Protein AF-A0A2V7TTG4-F1 (afdb_monomer_lite)

Secondary structure (DSSP, 8-state):
-GGG-HHHHHHS-GGGS-------------SSS-HHHHHHHHHHHHHHHT---SS-HHHHHHHHHHHHHHHHHHHHTS---EETTTTEE-

Sequence (90 aa):
AYYEDPKVKAEERPDTWTPKVRKQTESYGEIGQDATFVHVARFFDSVRQHRPAVEDAVVGHHAAAAAHMVNVSLRQRRPLEWNFTTDTVS

Radius of gyration: 26.79 Å; chains: 1; bounding box: 48×64×53 Å

Structure (mmCIF, N/CA/C/O backbone):
data_AF-A0A2V7TTG4-F1
#
_entry.id   AF-A0A2V7TTG4-F1
#
loop_
_atom_site.group_PDB
_atom_site.id
_atom_site.type_symbol
_atom_site.label_atom_id
_atom_site.label_alt_id
_atom_site.label_comp_id
_atom_site.label_asym_id
_atom_site.label_entity_id
_atom_site.label_seq_id
_atom_site.pdbx_PDB_ins_code
_atom_site.Cartn_x
_atom_site.Cartn_y
_atom_site.Cartn_z
_atom_site.occupancy
_atom_site.B_iso_or_equiv
_atom_site.auth_seq_id
_atom_site.auth_comp_id
_atom_site.auth_asym_id
_atom_site.auth_atom_id
_atom_site.p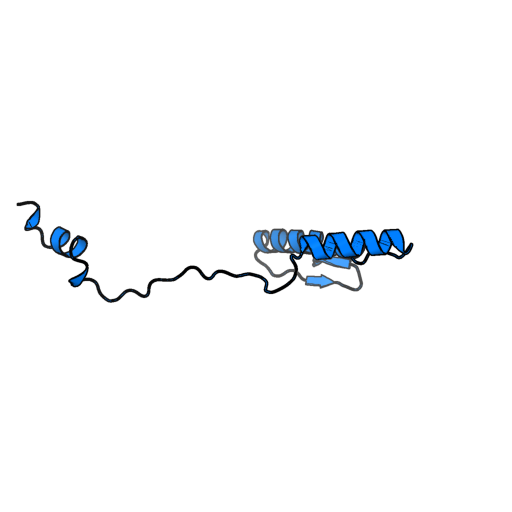dbx_PDB_model_num
ATOM 1 N N . ALA A 1 1 ? -35.213 44.128 29.582 1.00 56.66 1 ALA A N 1
ATOM 2 C CA . ALA A 1 1 ? -34.127 44.546 28.678 1.00 56.66 1 ALA A CA 1
ATOM 3 C C . ALA A 1 1 ? -33.320 43.309 28.297 1.00 56.66 1 ALA A C 1
ATOM 5 O O . ALA A 1 1 ? -32.774 42.669 29.182 1.00 56.66 1 ALA A O 1
ATOM 6 N N . TYR A 1 2 ? -33.304 42.930 27.016 1.00 53.97 2 TYR A N 1
ATOM 7 C CA . TYR A 1 2 ? -32.617 41.721 26.524 1.00 53.97 2 TYR A CA 1
ATOM 8 C C . TYR A 1 2 ? -31.114 41.709 26.881 1.00 53.97 2 TYR A C 1
ATOM 10 O O . TYR A 1 2 ? -30.569 40.683 27.262 1.00 53.97 2 TYR A O 1
ATOM 18 N N . TYR A 1 3 ? -30.486 42.889 26.902 1.00 54.03 3 TYR A N 1
ATOM 19 C CA . TYR A 1 3 ? -29.080 43.084 27.274 1.00 54.03 3 TYR A CA 1
ATOM 20 C C . TYR A 1 3 ? -28.780 43.051 28.778 1.00 54.03 3 TYR A C 1
ATOM 22 O O . TYR A 1 3 ? -27.623 43.219 29.152 1.00 54.03 3 TYR A O 1
ATOM 30 N N . GLU A 1 4 ? -29.774 42.894 29.657 1.00 61.38 4 GLU A N 1
ATOM 31 C CA . GLU A 1 4 ? -29.555 42.842 31.112 1.00 61.38 4 GLU A CA 1
ATOM 32 C C . GLU A 1 4 ? -29.524 41.424 31.678 1.00 61.38 4 GLU A C 1
ATOM 34 O O . GLU A 1 4 ? -29.094 41.256 32.819 1.00 61.38 4 GLU A O 1
ATOM 39 N N . ASP A 1 5 ? -29.904 40.419 30.885 1.00 64.38 5 ASP A N 1
ATOM 40 C CA . ASP A 1 5 ? -29.836 39.024 31.305 1.00 64.38 5 ASP A CA 1
ATOM 41 C C . ASP A 1 5 ? -28.362 38.620 31.533 1.00 64.38 5 ASP A C 1
ATOM 43 O O . ASP A 1 5 ? -27.542 38.705 30.607 1.00 64.38 5 ASP A O 1
ATOM 47 N N . PRO A 1 6 ? -27.994 38.183 32.753 1.00 62.09 6 PRO A N 1
ATOM 48 C CA . PRO A 1 6 ? -26.648 37.718 33.069 1.00 62.09 6 PRO A CA 1
ATOM 49 C C . PRO A 1 6 ? -26.144 36.617 32.131 1.00 62.09 6 PRO A C 1
ATOM 51 O O . PRO A 1 6 ? -24.940 36.530 31.895 1.00 62.09 6 PRO A O 1
ATOM 54 N N . LYS A 1 7 ? -27.044 35.794 31.578 1.00 60.69 7 LYS A N 1
ATOM 55 C CA . LYS A 1 7 ? -26.702 34.710 30.650 1.00 60.69 7 LYS A CA 1
ATOM 56 C C . LYS A 1 7 ? -26.278 35.243 29.287 1.00 60.69 7 LYS A C 1
ATOM 58 O O . LYS A 1 7 ? -25.236 34.839 28.784 1.00 60.69 7 LYS A O 1
ATOM 63 N N . VAL A 1 8 ? -27.013 36.222 28.758 1.00 61.16 8 VAL A N 1
ATOM 64 C CA . VAL A 1 8 ? -26.695 36.880 27.479 1.00 61.16 8 VAL A CA 1
ATOM 65 C C . VAL A 1 8 ? -25.367 37.632 27.589 1.00 61.16 8 VAL A C 1
ATOM 67 O O . VAL A 1 8 ? -24.507 37.521 26.721 1.00 61.16 8 VAL A O 1
ATOM 70 N N . LYS A 1 9 ? -25.127 38.315 28.718 1.00 58.50 9 LYS A N 1
ATOM 71 C CA . LYS A 1 9 ? -23.838 38.979 28.976 1.00 58.50 9 LYS A CA 1
ATOM 72 C C . LYS A 1 9 ? -22.665 38.005 29.082 1.00 58.50 9 LYS A C 1
ATOM 74 O O . LYS A 1 9 ? -21.568 38.393 28.709 1.00 58.50 9 LYS A O 1
ATOM 79 N N . ALA A 1 10 ? -22.869 36.794 29.602 1.00 59.72 10 ALA A N 1
ATOM 80 C CA . ALA A 1 10 ? -21.816 35.783 29.719 1.00 59.72 10 ALA A CA 1
ATOM 81 C C . ALA A 1 10 ? -21.498 35.098 28.376 1.00 59.72 10 ALA A C 1
ATOM 83 O O . ALA A 1 10 ? -20.353 34.717 28.126 1.00 59.72 10 ALA A O 1
ATOM 84 N N . GLU A 1 11 ? -22.489 34.958 27.495 1.00 59.97 11 GLU A N 1
ATOM 85 C CA . GLU A 1 11 ? -22.302 34.387 26.157 1.00 59.97 11 GLU A CA 1
ATOM 86 C C . GLU A 1 11 ? -21.699 35.385 25.160 1.00 59.97 11 GLU A C 1
ATOM 88 O O . GLU A 1 11 ? -20.885 34.989 24.332 1.00 59.97 11 GLU A O 1
ATOM 93 N N . GLU A 1 12 ? -22.019 36.678 25.256 1.00 59.41 12 GLU A N 1
ATOM 94 C CA . GLU A 1 12 ? -21.625 37.681 24.251 1.00 59.41 12 GLU A CA 1
ATOM 95 C C . GLU A 1 12 ? -20.359 38.490 24.606 1.00 59.41 12 GLU A C 1
ATOM 97 O O . GLU A 1 12 ? -19.964 39.378 23.850 1.00 59.41 12 GLU A O 1
ATOM 102 N N . ARG A 1 13 ? -19.700 38.198 25.739 1.00 61.12 13 ARG A N 1
ATOM 103 C CA . ARG A 1 13 ? -18.491 38.896 26.225 1.00 61.12 13 ARG A CA 1
ATOM 104 C C . ARG A 1 13 ? -17.246 38.001 26.197 1.00 61.12 13 ARG A C 1
ATOM 106 O O . ARG A 1 13 ? -16.997 37.277 27.167 1.00 61.12 13 ARG A O 1
ATOM 113 N N . PRO A 1 14 ? -16.426 38.061 25.127 1.00 59.19 14 PRO A N 1
ATOM 114 C CA . PRO A 1 14 ? -15.214 37.248 24.989 1.00 59.19 14 PRO A CA 1
ATOM 115 C C . PRO A 1 14 ? -14.193 37.465 26.120 1.00 59.19 14 PRO A C 1
ATOM 117 O O . PRO A 1 14 ? -13.379 36.588 26.389 1.00 59.19 14 PRO A O 1
ATOM 120 N N . ASP A 1 15 ? -14.247 38.620 26.787 1.00 63.28 15 ASP A N 1
ATOM 121 C CA . ASP A 1 15 ? -13.436 39.025 27.942 1.00 63.28 15 ASP A CA 1
ATOM 122 C C . ASP A 1 15 ? -13.763 38.257 29.233 1.00 63.28 15 ASP A C 1
ATOM 124 O O . ASP A 1 15 ? -12.940 38.218 30.145 1.00 63.28 15 ASP A O 1
ATOM 128 N N . THR A 1 16 ? -14.933 37.615 29.313 1.00 59.09 16 THR A N 1
ATOM 129 C CA . THR A 1 16 ? -15.348 36.806 30.477 1.00 59.09 16 THR A CA 1
ATOM 130 C C . THR A 1 16 ? -15.116 35.306 30.299 1.00 59.09 16 THR A C 1
ATOM 132 O O . THR A 1 16 ? -15.383 34.520 31.211 1.00 59.09 16 THR A O 1
ATOM 135 N N . TRP A 1 17 ? -14.606 34.878 29.143 1.00 64.19 17 TRP A N 1
ATOM 136 C CA . TRP A 1 17 ? -14.357 33.467 28.884 1.00 64.19 17 TRP A CA 1
ATOM 137 C C . TRP A 1 17 ? -13.053 33.021 29.537 1.00 64.19 17 TRP A C 1
ATOM 139 O O . TRP A 1 17 ? -12.007 33.654 29.401 1.00 64.19 17 TRP A O 1
ATOM 149 N N . THR A 1 18 ? -13.094 31.873 30.212 1.00 67.75 18 THR A N 1
ATOM 150 C CA . THR A 1 18 ? -11.867 31.193 30.623 1.00 67.75 18 THR A CA 1
ATOM 151 C C . THR A 1 18 ? -11.018 30.887 29.382 1.00 67.75 18 THR A C 1
ATOM 153 O O . THR A 1 18 ? -11.580 30.486 28.357 1.00 67.75 18 THR A O 1
ATOM 156 N N . PRO A 1 19 ? -9.681 31.060 29.429 1.00 69.62 19 PRO A N 1
ATOM 157 C CA . PRO A 1 19 ? -8.817 30.730 28.302 1.00 69.62 19 PRO A CA 1
ATOM 158 C C . PRO A 1 19 ? -9.045 29.280 27.868 1.00 69.62 19 PRO A C 1
ATOM 160 O O . PRO A 1 19 ? -8.742 28.338 28.601 1.00 69.62 19 PRO A O 1
ATOM 163 N N . LYS A 1 20 ? -9.611 29.089 26.675 1.00 69.25 20 LYS A N 1
ATOM 164 C CA . LYS A 1 20 ? -9.783 27.767 26.070 1.00 69.25 20 LYS A CA 1
ATOM 165 C C . LYS A 1 20 ? -8.638 27.534 25.100 1.00 69.25 20 LYS A C 1
ATOM 167 O O . LYS A 1 20 ? -8.399 28.345 24.207 1.00 69.25 20 LYS A O 1
ATOM 172 N N . VAL A 1 21 ? -7.948 26.407 25.257 1.00 70.25 21 VAL A N 1
ATOM 173 C CA . VAL A 1 21 ? -6.947 25.960 24.286 1.00 70.25 21 VAL A CA 1
ATOM 174 C C . VAL A 1 21 ? -7.660 25.712 22.960 1.00 70.25 21 VAL A C 1
ATOM 176 O O . VAL A 1 21 ? -8.503 24.820 22.843 1.00 70.25 21 VAL A O 1
ATOM 179 N N . ARG A 1 22 ? -7.349 26.528 21.953 1.00 69.06 22 ARG A N 1
ATOM 180 C CA . ARG A 1 22 ? -7.864 26.352 20.598 1.00 69.06 22 ARG A CA 1
ATOM 181 C C . ARG A 1 22 ? -7.101 25.192 19.967 1.00 69.06 22 ARG A C 1
ATOM 183 O O . ARG A 1 22 ? -5.924 25.341 19.659 1.00 69.06 22 ARG A O 1
ATOM 190 N N . LYS A 1 23 ? -7.753 24.040 19.789 1.00 68.94 23 LYS A N 1
ATOM 191 C CA . LYS A 1 23 ? -7.185 22.946 18.989 1.00 68.94 23 LYS A CA 1
ATOM 192 C C . LYS A 1 23 ? -7.006 23.466 17.560 1.00 68.94 23 LYS A C 1
ATOM 194 O O . LYS A 1 23 ? -7.994 23.724 16.877 1.00 68.94 23 LYS A O 1
ATOM 199 N N . GLN A 1 24 ? -5.764 23.717 17.156 1.00 72.81 24 GLN A N 1
ATOM 200 C CA . GLN A 1 24 ? -5.444 23.977 15.757 1.00 72.81 24 GLN A CA 1
ATOM 201 C C . GLN A 1 24 ? -5.494 22.660 14.985 1.00 72.81 24 GLN A C 1
ATOM 203 O O . GLN A 1 24 ? -5.209 21.599 15.537 1.00 72.81 24 GLN A O 1
ATOM 208 N N . THR A 1 25 ? -5.886 22.737 13.716 1.00 76.31 25 THR A N 1
ATOM 209 C CA . THR A 1 25 ? -5.814 21.601 12.799 1.00 76.31 25 THR A CA 1
ATOM 210 C C . THR A 1 25 ? -4.351 21.230 12.596 1.00 76.31 25 THR A C 1
ATOM 212 O O . THR A 1 25 ? -3.567 22.048 12.116 1.00 76.31 25 THR A O 1
ATOM 215 N N . GLU A 1 26 ? -3.990 20.002 12.950 1.00 78.81 26 GLU A N 1
ATOM 216 C CA . GLU A 1 26 ? -2.706 19.421 12.574 1.00 78.81 26 GLU A CA 1
ATOM 217 C C . GLU A 1 26 ? -2.758 19.121 11.072 1.00 78.81 26 GLU A C 1
ATOM 219 O O . GLU A 1 26 ? -3.566 18.314 10.612 1.00 78.81 26 GLU A O 1
ATOM 224 N N . SER A 1 27 ? -1.949 19.838 10.291 1.00 78.56 27 SER A N 1
ATOM 225 C CA . SER A 1 27 ? -1.783 19.568 8.865 1.00 78.56 27 SER A CA 1
ATOM 226 C C . SER A 1 27 ? -0.563 18.682 8.687 1.00 78.56 27 SER A C 1
ATOM 228 O O . SER A 1 27 ? 0.556 19.102 8.979 1.00 78.56 27 SER A O 1
ATOM 230 N N . TYR A 1 28 ? -0.781 17.477 8.176 1.00 77.12 28 TYR A N 1
ATOM 231 C CA . TYR A 1 28 ? 0.286 16.573 7.773 1.00 77.12 28 TYR A CA 1
ATOM 232 C C . TYR A 1 28 ? 0.514 16.725 6.274 1.00 77.12 28 TYR A C 1
ATOM 234 O O . TYR A 1 28 ? -0.434 16.733 5.492 1.00 77.12 28 TYR A O 1
ATOM 242 N N . GLY A 1 29 ? 1.772 16.876 5.886 1.00 75.81 29 GLY A N 1
ATOM 243 C CA . GLY A 1 29 ? 2.191 16.948 4.496 1.00 75.81 29 GLY A CA 1
ATOM 244 C C . GLY A 1 29 ? 3.547 16.284 4.337 1.00 75.81 29 GLY A C 1
ATOM 245 O O . GLY A 1 29 ? 4.306 16.157 5.299 1.00 75.81 29 GLY A O 1
ATOM 246 N N . GLU A 1 30 ? 3.840 15.854 3.120 1.00 78.31 30 GLU A N 1
ATOM 247 C CA . GLU A 1 30 ? 5.132 15.277 2.775 1.00 78.31 30 GLU A CA 1
ATOM 248 C C . GLU A 1 30 ? 6.082 16.384 2.308 1.00 78.31 30 GLU A C 1
ATOM 250 O O . GLU A 1 30 ? 5.697 17.290 1.568 1.00 78.31 30 GLU A O 1
ATOM 255 N N . ILE A 1 31 ? 7.338 16.322 2.752 1.00 84.19 31 ILE A N 1
ATOM 256 C CA . ILE A 1 31 ? 8.416 17.158 2.217 1.00 84.19 31 ILE A CA 1
ATOM 257 C C . ILE A 1 31 ? 9.161 16.307 1.192 1.00 84.19 31 ILE A C 1
ATOM 259 O O . ILE A 1 31 ? 9.833 15.348 1.568 1.00 84.19 31 ILE A O 1
ATOM 263 N N . GLY A 1 32 ? 9.065 16.649 -0.093 1.00 85.81 32 GLY A N 1
ATOM 264 C CA . GLY A 1 32 ? 9.747 15.911 -1.155 1.00 85.81 32 GLY A CA 1
ATOM 265 C C . GLY A 1 32 ? 8.976 15.880 -2.469 1.00 85.81 32 GLY A C 1
ATOM 266 O O . GLY A 1 32 ? 8.101 16.708 -2.712 1.00 85.81 32 GLY A O 1
ATOM 267 N N . GLN A 1 33 ? 9.349 14.935 -3.336 1.00 86.75 33 GLN A N 1
ATOM 268 C CA . GLN A 1 33 ? 8.611 14.668 -4.568 1.00 86.75 33 GLN A CA 1
ATOM 269 C C . GLN A 1 33 ? 7.248 14.064 -4.236 1.00 86.75 33 GLN A C 1
ATOM 271 O O . GLN A 1 33 ? 7.157 13.194 -3.375 1.00 86.75 33 GLN A O 1
ATOM 276 N N . ASP A 1 34 ? 6.223 14.509 -4.959 1.00 89.81 34 ASP A N 1
ATOM 277 C CA . ASP A 1 34 ? 4.876 13.955 -4.866 1.00 89.81 34 ASP A CA 1
ATOM 278 C C . ASP A 1 34 ? 4.895 12.429 -5.056 1.00 89.81 34 ASP A C 1
ATOM 280 O O . ASP A 1 34 ? 5.503 11.918 -6.004 1.00 89.81 34 ASP A O 1
ATOM 284 N N . ALA A 1 35 ? 4.232 11.699 -4.158 1.00 90.06 35 ALA A N 1
ATOM 285 C CA . ALA A 1 35 ? 4.226 10.241 -4.186 1.00 90.06 35 ALA A CA 1
ATOM 286 C C . ALA A 1 35 ? 3.701 9.698 -5.525 1.00 90.06 35 ALA A C 1
ATOM 288 O O . ALA A 1 35 ? 4.287 8.768 -6.082 1.00 90.06 35 ALA A O 1
ATOM 289 N N . THR A 1 36 ? 2.663 10.315 -6.100 1.00 92.12 36 THR A N 1
ATOM 290 C CA . THR A 1 36 ? 2.106 9.913 -7.404 1.00 92.12 36 THR A CA 1
ATOM 291 C C . THR A 1 36 ? 3.156 10.029 -8.498 1.00 92.12 36 THR A C 1
ATOM 293 O O . THR A 1 36 ? 3.334 9.102 -9.290 1.00 92.12 36 THR A O 1
ATOM 296 N N . PHE A 1 37 ? 3.890 11.143 -8.521 1.00 94.31 37 PHE A N 1
ATOM 297 C CA . PHE A 1 37 ? 4.997 11.326 -9.452 1.00 94.31 37 PHE A CA 1
ATOM 298 C C . PHE A 1 37 ? 6.047 10.217 -9.301 1.00 94.31 37 PHE A C 1
ATOM 300 O O . PHE A 1 37 ? 6.449 9.616 -10.299 1.00 94.31 37 PHE A O 1
ATOM 307 N N . VAL A 1 38 ? 6.457 9.899 -8.068 1.00 94.06 38 VAL A N 1
ATOM 308 C CA . VAL A 1 38 ? 7.457 8.853 -7.790 1.00 94.06 38 VAL A CA 1
ATOM 309 C C . VAL A 1 38 ? 6.976 7.471 -8.249 1.00 94.06 38 VAL A C 1
ATOM 311 O O . VAL A 1 38 ? 7.739 6.749 -8.897 1.00 94.06 38 VAL A O 1
ATOM 314 N N . HIS A 1 39 ? 5.724 7.104 -7.962 1.00 93.19 39 HIS A N 1
ATOM 315 C CA . HIS A 1 39 ? 5.133 5.828 -8.382 1.00 93.19 39 HIS A CA 1
ATOM 316 C C . HIS A 1 39 ? 5.119 5.684 -9.907 1.00 93.19 39 HIS A C 1
ATOM 318 O O . HIS A 1 39 ? 5.594 4.687 -10.458 1.00 93.19 39 HIS A O 1
ATOM 324 N N . VAL A 1 40 ? 4.635 6.710 -10.607 1.00 95.62 40 VAL A N 1
ATOM 325 C CA . VAL A 1 40 ? 4.532 6.700 -12.070 1.00 95.62 40 VAL A CA 1
ATOM 326 C C . VAL A 1 40 ? 5.917 6.668 -12.729 1.00 95.62 40 VAL A C 1
ATOM 328 O O . VAL A 1 40 ? 6.124 5.916 -13.683 1.00 95.62 40 VAL A O 1
ATOM 331 N N . ALA A 1 41 ? 6.890 7.413 -12.197 1.00 95.44 41 ALA A N 1
ATOM 332 C CA . ALA A 1 41 ? 8.266 7.391 -12.690 1.00 95.44 41 ALA A CA 1
ATOM 333 C C . ALA A 1 41 ? 8.891 5.987 -12.592 1.00 95.44 41 ALA A C 1
ATOM 335 O O . ALA A 1 41 ? 9.428 5.479 -13.577 1.00 95.44 41 ALA A O 1
ATOM 336 N N . ARG A 1 42 ? 8.750 5.313 -11.440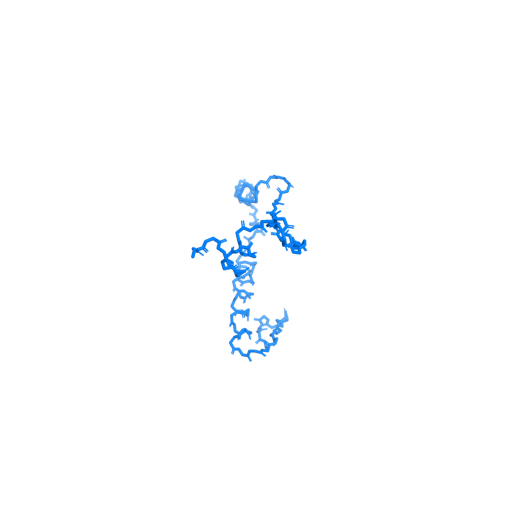 1.00 95.50 42 ARG A N 1
ATOM 337 C CA . ARG A 1 42 ? 9.252 3.940 -11.231 1.00 95.50 42 ARG A CA 1
ATOM 338 C C . ARG A 1 42 ? 8.615 2.931 -12.179 1.00 95.50 42 ARG A C 1
ATOM 340 O O . ARG A 1 42 ? 9.298 2.025 -12.665 1.00 95.50 42 ARG A O 1
ATOM 347 N N . PHE A 1 43 ? 7.321 3.079 -12.449 1.00 94.75 43 PHE A N 1
ATOM 348 C CA . PHE A 1 43 ? 6.619 2.220 -13.393 1.00 94.75 43 PHE A CA 1
ATOM 349 C C . PHE A 1 43 ? 7.193 2.363 -14.808 1.00 94.75 43 PHE A C 1
ATOM 351 O O . PHE A 1 43 ? 7.571 1.363 -15.423 1.00 94.75 43 PHE A O 1
ATOM 358 N N . PHE A 1 44 ? 7.337 3.594 -15.305 1.00 96.50 44 PHE A N 1
ATOM 359 C CA . PHE A 1 44 ? 7.902 3.829 -16.635 1.00 96.50 44 PHE A CA 1
ATOM 360 C C . PHE A 1 44 ? 9.353 3.363 -16.756 1.00 96.50 44 PHE A C 1
ATOM 362 O O . PHE A 1 44 ? 9.715 2.780 -17.781 1.00 96.50 44 PHE A O 1
ATOM 369 N N . ASP A 1 45 ? 10.165 3.543 -15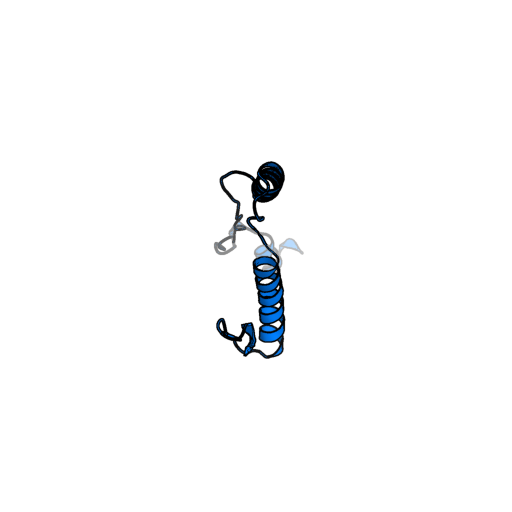.715 1.00 97.06 45 ASP A N 1
ATOM 370 C CA . ASP A 1 45 ? 11.531 3.021 -15.681 1.00 97.06 45 ASP A CA 1
ATOM 371 C C . ASP A 1 45 ? 11.563 1.490 -15.759 1.00 97.06 45 ASP A C 1
ATOM 373 O O . ASP A 1 45 ? 12.353 0.930 -16.523 1.00 97.06 45 ASP A O 1
ATOM 377 N N . SER A 1 46 ? 10.671 0.810 -15.032 1.00 96.88 46 SER A N 1
ATOM 378 C CA . SER A 1 46 ? 10.552 -0.655 -15.062 1.00 96.88 46 SER A CA 1
ATOM 379 C C . SER A 1 46 ? 10.204 -1.151 -16.468 1.00 96.88 46 SER A C 1
ATOM 381 O O . SER A 1 46 ? 10.866 -2.050 -16.993 1.00 96.88 46 SER A O 1
ATOM 383 N N . VAL A 1 47 ? 9.236 -0.501 -17.127 1.00 96.38 47 VAL A N 1
ATOM 384 C CA . VAL A 1 47 ? 8.848 -0.797 -18.516 1.00 96.38 47 VAL A CA 1
ATOM 385 C C . VAL A 1 47 ? 10.015 -0.562 -19.474 1.00 96.38 47 VAL A C 1
ATOM 387 O O . VAL A 1 47 ? 10.346 -1.442 -20.267 1.00 96.38 47 VAL A O 1
ATOM 390 N N . ARG A 1 48 ? 10.680 0.596 -19.381 1.00 97.88 48 ARG A N 1
ATOM 391 C CA . ARG A 1 48 ? 11.807 0.976 -20.247 1.00 97.88 48 ARG A CA 1
ATOM 392 C C . ARG A 1 48 ? 12.977 -0.001 -20.142 1.00 97.88 48 ARG A C 1
ATOM 394 O O . ARG A 1 48 ? 13.669 -0.233 -21.129 1.00 97.88 48 ARG A O 1
ATOM 401 N N . GLN A 1 49 ? 13.232 -0.524 -18.948 1.00 97.50 49 GLN A N 1
ATOM 402 C CA . GLN A 1 49 ? 14.368 -1.399 -18.667 1.00 97.50 49 GLN A CA 1
ATOM 403 C C . GLN A 1 49 ? 14.024 -2.888 -18.784 1.00 97.50 49 GLN A C 1
ATOM 405 O O . GLN A 1 49 ? 14.909 -3.715 -18.569 1.00 97.50 49 GLN A O 1
ATOM 410 N N . HIS A 1 50 ? 12.770 -3.229 -19.101 1.00 96.62 50 HIS A N 1
ATOM 411 C CA . HIS A 1 50 ? 12.256 -4.600 -19.068 1.00 96.62 50 HIS A CA 1
ATOM 412 C C . HIS A 1 50 ? 12.531 -5.299 -17.728 1.00 96.62 50 HIS A C 1
ATOM 414 O O . HIS A 1 50 ? 12.965 -6.450 -17.680 1.00 96.62 50 HIS A O 1
ATOM 420 N N . ARG A 1 51 ? 12.303 -4.581 -16.625 1.00 96.56 51 ARG A N 1
ATOM 421 C CA . ARG A 1 51 ? 12.464 -5.095 -15.261 1.00 96.56 51 ARG A CA 1
ATOM 422 C C . ARG A 1 51 ? 11.101 -5.287 -14.598 1.00 96.56 51 ARG A C 1
ATOM 424 O O . ARG A 1 51 ? 10.147 -4.603 -14.975 1.00 96.56 51 ARG A O 1
ATOM 431 N N . PRO A 1 52 ? 10.998 -6.194 -13.611 1.00 95.00 52 PRO A N 1
ATOM 432 C CA . PRO A 1 52 ? 9.808 -6.293 -12.777 1.00 95.00 52 PRO A CA 1
ATOM 433 C C . PRO A 1 52 ? 9.448 -4.942 -12.151 1.00 95.00 52 PRO A C 1
ATOM 435 O O . PRO A 1 52 ? 10.337 -4.160 -11.806 1.00 95.00 52 PRO A O 1
ATOM 438 N N . ALA A 1 53 ? 8.148 -4.682 -12.010 1.00 92.81 53 ALA A N 1
ATOM 439 C CA . ALA A 1 53 ? 7.657 -3.490 -11.33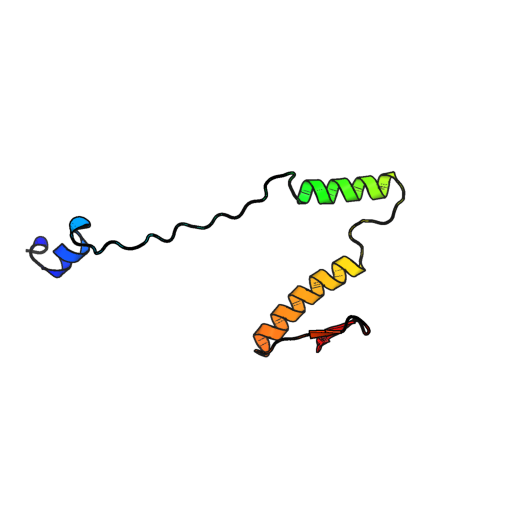1 1.00 92.81 53 ALA A CA 1
ATOM 440 C C . ALA A 1 53 ? 8.040 -3.512 -9.844 1.00 92.81 53 ALA A C 1
ATOM 442 O O . ALA A 1 53 ? 8.119 -4.574 -9.231 1.00 92.81 53 ALA A O 1
ATOM 443 N N . VAL A 1 54 ? 8.253 -2.325 -9.272 1.00 91.00 54 VAL A N 1
ATOM 444 C CA . VAL A 1 54 ? 8.545 -2.165 -7.836 1.00 91.00 54 VAL A CA 1
ATOM 445 C C . VAL A 1 54 ? 7.345 -2.576 -6.975 1.00 91.00 54 VAL A C 1
ATOM 447 O O . VAL A 1 54 ? 7.523 -3.209 -5.940 1.00 91.00 54 VAL A O 1
ATOM 450 N N . GLU A 1 55 ? 6.132 -2.242 -7.416 1.00 91.56 55 GLU A N 1
ATOM 451 C CA . GLU A 1 55 ? 4.882 -2.723 -6.826 1.00 91.56 55 GLU A CA 1
ATOM 452 C C . GLU A 1 55 ? 4.306 -3.832 -7.702 1.00 91.56 55 GLU A C 1
ATOM 454 O O . GLU A 1 55 ? 3.850 -3.584 -8.821 1.00 91.56 55 GLU A O 1
ATOM 459 N N . ASP A 1 56 ? 4.350 -5.062 -7.199 1.00 92.19 56 ASP A N 1
ATOM 460 C CA . ASP A 1 56 ? 3.806 -6.233 -7.875 1.00 92.19 56 ASP A CA 1
ATOM 461 C C . ASP A 1 56 ? 2.427 -6.636 -7.322 1.00 92.19 56 ASP A C 1
ATOM 463 O O . ASP A 1 56 ? 1.848 -5.997 -6.436 1.00 92.19 56 ASP A O 1
ATOM 467 N N . ALA A 1 57 ? 1.874 -7.718 -7.871 1.00 93.00 57 ALA A N 1
ATOM 468 C CA . ALA A 1 57 ? 0.559 -8.208 -7.478 1.00 93.00 57 ALA A CA 1
ATOM 469 C C . ALA A 1 57 ? 0.501 -8.664 -6.009 1.00 93.00 57 ALA A C 1
ATOM 471 O O . ALA A 1 57 ? -0.560 -8.567 -5.394 1.00 93.00 57 ALA A O 1
ATOM 472 N N . VAL A 1 58 ? 1.614 -9.139 -5.440 1.00 92.62 58 VAL A N 1
ATOM 473 C CA . VAL A 1 58 ? 1.682 -9.602 -4.047 1.00 92.62 58 VAL A CA 1
ATOM 474 C C . VAL A 1 58 ? 1.633 -8.404 -3.105 1.00 92.62 58 VAL A C 1
ATOM 476 O O . VAL A 1 58 ? 0.829 -8.383 -2.174 1.00 92.62 58 VAL A O 1
ATOM 479 N N . VAL A 1 59 ? 2.406 -7.354 -3.397 1.00 92.69 59 VAL A N 1
ATOM 480 C CA . VAL A 1 59 ? 2.342 -6.084 -2.657 1.00 92.69 59 VAL A CA 1
ATOM 481 C C . VAL A 1 59 ? 0.926 -5.501 -2.711 1.00 92.69 59 VAL A C 1
ATOM 483 O O . VAL A 1 59 ? 0.375 -5.116 -1.677 1.00 92.69 59 VAL A O 1
ATOM 486 N N . GLY A 1 60 ? 0.303 -5.495 -3.894 1.00 92.38 60 GLY A N 1
ATOM 487 C CA . GLY A 1 60 ? -1.082 -5.048 -4.064 1.00 92.38 60 GLY A CA 1
ATOM 488 C C . GLY A 1 60 ? -2.092 -5.887 -3.272 1.00 92.38 60 GLY A C 1
ATOM 489 O O . GLY A 1 60 ? -2.992 -5.334 -2.636 1.00 92.38 60 GLY A O 1
ATOM 490 N N . HIS A 1 61 ? -1.924 -7.212 -3.257 1.00 93.44 61 HIS A N 1
ATOM 491 C CA . HIS A 1 61 ? -2.765 -8.124 -2.483 1.00 93.44 61 HIS A CA 1
ATOM 492 C C . HIS A 1 61 ? -2.678 -7.836 -0.980 1.00 93.44 61 HIS A C 1
ATOM 494 O O . HIS A 1 61 ? -3.712 -7.660 -0.332 1.00 93.44 61 HIS A O 1
ATOM 500 N N . HIS A 1 62 ? -1.464 -7.703 -0.439 1.00 94.25 62 HIS A N 1
ATOM 501 C CA . HIS A 1 62 ? -1.251 -7.399 0.976 1.00 94.25 62 HIS A CA 1
ATOM 502 C C . HIS A 1 62 ? -1.861 -6.051 1.380 1.00 94.25 62 HIS A C 1
ATOM 504 O O . HIS A 1 62 ? -2.516 -5.960 2.419 1.00 94.25 62 HIS A O 1
ATOM 510 N N . ALA A 1 63 ? -1.712 -5.014 0.548 1.00 94.12 63 ALA A N 1
ATOM 511 C CA . ALA A 1 63 ? -2.302 -3.702 0.811 1.00 94.12 63 ALA A CA 1
ATOM 512 C C . ALA A 1 63 ? -3.839 -3.767 0.892 1.00 94.12 63 ALA A C 1
ATOM 514 O O . ALA A 1 63 ? -4.442 -3.234 1.829 1.00 94.12 63 ALA A O 1
ATOM 515 N N . ALA A 1 64 ? -4.482 -4.468 -0.048 1.00 95.06 64 ALA A N 1
ATOM 516 C CA . ALA A 1 64 ? -5.933 -4.655 -0.042 1.00 95.06 64 ALA A CA 1
ATOM 517 C C . ALA A 1 64 ? -6.403 -5.486 1.162 1.00 95.06 64 ALA A C 1
ATOM 519 O O . ALA A 1 64 ? -7.379 -5.144 1.838 1.00 95.06 64 ALA A O 1
ATOM 520 N N . ALA A 1 65 ? -5.695 -6.569 1.468 1.00 94.62 65 ALA A N 1
ATOM 521 C CA . ALA A 1 65 ? -6.027 -7.447 2.576 1.00 94.62 65 ALA A CA 1
ATOM 522 C C . ALA A 1 65 ? -5.869 -6.758 3.941 1.00 94.62 65 ALA A C 1
ATOM 524 O O . ALA A 1 65 ? -6.730 -6.942 4.800 1.00 94.62 65 ALA A O 1
ATOM 525 N N . ALA A 1 66 ? -4.875 -5.883 4.127 1.00 95.25 66 ALA A N 1
ATOM 526 C CA . ALA A 1 66 ? -4.752 -5.066 5.335 1.00 95.25 66 ALA A CA 1
ATOM 527 C C . ALA A 1 66 ? -6.003 -4.195 5.569 1.00 95.25 66 ALA A C 1
ATOM 529 O O . ALA A 1 66 ? -6.556 -4.173 6.672 1.00 95.25 66 ALA A O 1
ATOM 530 N N . ALA A 1 67 ? -6.523 -3.545 4.521 1.00 95.88 67 ALA A N 1
ATOM 531 C CA . ALA A 1 67 ? -7.769 -2.781 4.612 1.00 95.88 67 ALA A CA 1
ATOM 532 C C . ALA A 1 67 ? -8.971 -3.678 4.970 1.00 95.88 67 ALA A C 1
ATOM 534 O O . ALA A 1 67 ? -9.817 -3.312 5.794 1.00 95.88 67 ALA A O 1
ATOM 535 N N . HIS A 1 68 ? -9.045 -4.884 4.401 1.00 95.69 68 HIS A N 1
ATOM 536 C CA . HIS A 1 68 ? -10.078 -5.855 4.759 1.00 95.69 68 HIS A CA 1
ATOM 537 C C . HIS A 1 68 ? -9.962 -6.342 6.208 1.00 95.69 68 HIS A C 1
ATOM 539 O O . HIS A 1 68 ? -10.987 -6.427 6.888 1.00 95.69 68 HIS A O 1
ATOM 545 N N . MET A 1 69 ? -8.753 -6.598 6.710 1.00 96.50 69 MET A N 1
ATOM 546 C CA . MET A 1 69 ? -8.512 -6.982 8.102 1.00 96.50 69 MET A CA 1
ATOM 547 C C . MET A 1 69 ? -8.993 -5.913 9.073 1.00 96.50 69 MET A C 1
ATOM 549 O O . MET A 1 69 ? -9.699 -6.244 10.020 1.00 96.50 69 MET A O 1
ATOM 553 N N . VAL A 1 70 ? -8.697 -4.634 8.823 1.00 96.75 70 VAL A N 1
ATOM 554 C CA . VAL A 1 70 ? -9.199 -3.528 9.660 1.00 96.75 70 VAL A CA 1
ATOM 555 C C . VAL A 1 70 ? -10.725 -3.541 9.697 1.00 96.75 70 VAL A C 1
ATOM 557 O O . VAL A 1 70 ? -11.330 -3.503 10.769 1.00 96.75 70 VAL A O 1
ATOM 560 N N . ASN A 1 71 ? -11.363 -3.691 8.537 1.00 97.00 71 ASN A N 1
ATOM 561 C CA . ASN A 1 71 ? -12.818 -3.766 8.448 1.00 97.00 71 ASN A CA 1
ATOM 562 C C . ASN A 1 71 ? -13.400 -4.963 9.223 1.00 97.00 71 ASN A C 1
ATOM 564 O O . ASN A 1 71 ? -14.443 -4.835 9.867 1.00 97.00 71 ASN A O 1
ATOM 568 N N . VAL A 1 72 ? -12.757 -6.132 9.171 1.00 96.94 72 VAL A N 1
ATOM 569 C CA . VAL A 1 72 ? -13.180 -7.321 9.929 1.00 96.94 72 VAL A CA 1
ATOM 570 C C . VAL A 1 72 ? -12.935 -7.127 11.427 1.00 96.94 72 VAL A C 1
ATOM 572 O O . VAL A 1 72 ? -13.829 -7.415 12.222 1.00 96.94 72 VAL A O 1
ATOM 575 N N . SER A 1 73 ? -11.782 -6.584 11.813 1.00 97.75 73 SER A N 1
ATOM 576 C CA . SER A 1 73 ? -11.409 -6.294 13.200 1.00 97.75 73 SER A CA 1
ATOM 577 C C . SER A 1 73 ? -12.415 -5.352 13.861 1.00 97.75 73 SER A C 1
ATOM 579 O O . SER A 1 73 ? -12.918 -5.654 14.944 1.00 97.75 73 SER A O 1
ATOM 581 N N . LEU A 1 74 ? -12.812 -4.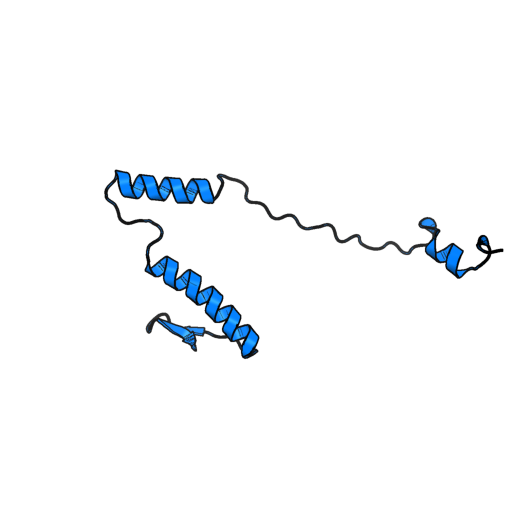275 13.173 1.00 97.44 74 LEU A N 1
ATOM 582 C CA . LEU A 1 74 ? -13.841 -3.346 13.649 1.00 97.44 74 LEU A CA 1
ATOM 583 C C . LEU A 1 74 ? -15.190 -4.038 13.882 1.00 97.44 74 LEU A C 1
ATOM 585 O O . LEU A 1 74 ? -15.852 -3.776 14.887 1.00 97.44 74 LEU A O 1
ATOM 589 N N . ARG A 1 75 ? -15.595 -4.948 12.985 1.00 97.38 75 ARG A N 1
ATOM 590 C CA . ARG A 1 75 ? -16.850 -5.707 13.128 1.00 97.38 75 ARG A CA 1
ATOM 591 C C . ARG A 1 75 ? -16.801 -6.716 14.272 1.00 97.38 75 ARG A C 1
ATOM 593 O O . ARG A 1 75 ? -17.789 -6.869 14.980 1.00 97.38 75 ARG A O 1
ATOM 600 N N . GLN A 1 76 ? -15.673 -7.400 14.448 1.00 96.81 76 GLN A N 1
ATOM 601 C CA . GLN A 1 76 ? -15.508 -8.442 15.466 1.00 96.81 76 GLN A CA 1
ATOM 602 C C . GLN A 1 76 ? -15.071 -7.893 16.831 1.00 96.81 76 GLN A C 1
ATOM 604 O O . GLN A 1 76 ? -15.108 -8.627 17.814 1.00 96.81 76 GLN A O 1
ATOM 609 N N . ARG A 1 77 ? -14.672 -6.615 16.903 1.00 96.94 77 ARG A N 1
ATOM 610 C CA . ARG A 1 77 ? -14.142 -5.947 18.104 1.00 96.94 77 ARG A CA 1
ATOM 611 C C . ARG A 1 77 ? -12.981 -6.706 18.748 1.00 96.94 77 ARG A C 1
ATOM 613 O O . ARG A 1 77 ? -12.858 -6.750 19.970 1.00 96.94 77 ARG A O 1
ATOM 620 N N . ARG A 1 78 ? -12.125 -7.295 17.915 1.00 96.38 78 ARG A N 1
ATOM 621 C CA . ARG A 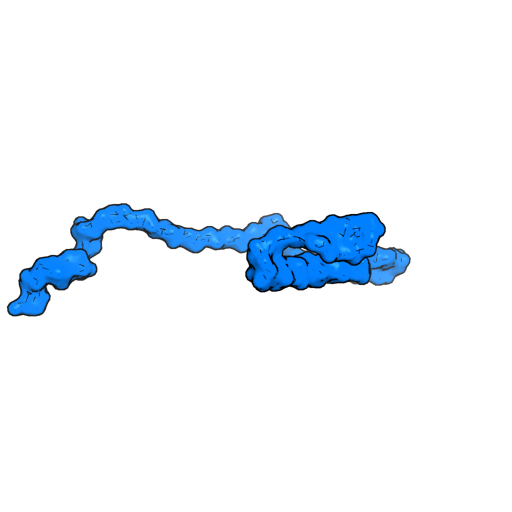1 78 ? -10.906 -7.982 18.345 1.00 96.38 78 ARG A CA 1
ATOM 622 C C . ARG A 1 78 ? -9.754 -7.695 17.383 1.00 96.38 78 ARG A C 1
ATOM 624 O O . ARG A 1 78 ? -10.016 -7.449 16.200 1.00 96.38 78 ARG A O 1
ATOM 631 N N . PRO A 1 79 ? -8.500 -7.740 17.856 1.00 95.44 79 PRO A N 1
ATOM 632 C CA . PRO A 1 79 ? -7.343 -7.749 16.972 1.00 95.44 79 PRO A CA 1
ATOM 633 C C . PRO A 1 79 ? -7.365 -8.989 16.067 1.00 95.44 79 PRO A C 1
ATOM 635 O O . PRO A 1 79 ? -7.857 -10.051 16.462 1.00 95.44 79 PRO A O 1
ATOM 638 N N . LEU A 1 80 ? -6.858 -8.814 14.848 1.00 96.38 80 LEU A N 1
ATOM 639 C CA . LEU A 1 80 ? -6.603 -9.885 13.888 1.00 96.38 80 LEU A CA 1
ATOM 640 C C . LEU A 1 80 ? -5.106 -9.946 13.615 1.00 96.38 80 LEU A C 1
ATOM 642 O O . LEU A 1 80 ? -4.445 -8.907 13.583 1.00 96.38 80 LEU A O 1
ATOM 646 N N . GLU A 1 81 ? -4.604 -11.143 13.360 1.00 95.00 81 GLU A N 1
ATOM 647 C CA . GLU A 1 81 ? -3.199 -11.393 13.057 1.00 95.00 81 GLU A CA 1
ATOM 648 C C . GLU A 1 81 ? -3.051 -11.948 11.640 1.00 95.00 81 GLU A C 1
ATOM 650 O O . GLU A 1 81 ? -3.874 -12.739 11.174 1.00 95.00 81 GLU A O 1
ATOM 655 N N . TRP A 1 82 ? -1.998 -11.513 10.944 1.00 95.19 82 TRP A N 1
ATOM 656 C CA . TRP A 1 82 ? -1.608 -12.080 9.656 1.00 95.19 82 TRP A CA 1
ATOM 657 C C . TRP A 1 82 ? -0.576 -13.181 9.886 1.00 95.19 82 TRP A C 1
ATOM 659 O O . TRP A 1 82 ? 0.492 -12.933 10.449 1.00 95.19 82 TRP A O 1
ATOM 669 N N . ASN A 1 83 ? -0.855 -14.389 9.407 1.00 93.94 83 ASN A N 1
ATOM 670 C CA . ASN A 1 83 ? 0.123 -15.464 9.358 1.00 93.94 83 ASN A CA 1
ATOM 671 C C . ASN A 1 83 ? 0.922 -15.376 8.054 1.00 93.94 83 ASN A C 1
ATOM 673 O O . ASN A 1 83 ? 0.445 -15.775 6.996 1.00 93.94 83 ASN A O 1
ATOM 677 N N . PHE A 1 84 ? 2.151 -14.864 8.132 1.00 89.88 84 PHE A N 1
ATOM 678 C CA . PHE A 1 84 ? 3.017 -14.664 6.962 1.00 89.88 84 PHE A CA 1
ATOM 679 C C . PHE A 1 84 ? 3.523 -15.967 6.328 1.00 89.88 84 PHE A C 1
ATOM 681 O O . PHE A 1 84 ? 4.054 -15.942 5.224 1.00 89.88 84 PHE A O 1
ATOM 688 N N . THR A 1 85 ? 3.403 -17.106 7.017 1.00 92.75 85 THR A N 1
ATOM 689 C CA . THR A 1 85 ? 3.796 -18.413 6.471 1.00 92.75 85 THR A CA 1
ATOM 690 C C . THR A 1 85 ? 2.700 -19.009 5.596 1.00 92.75 85 THR A C 1
ATOM 692 O O . THR A 1 85 ? 3.001 -19.597 4.562 1.00 92.75 85 THR A O 1
ATOM 695 N N . THR A 1 86 ? 1.439 -18.880 6.008 1.00 92.81 86 THR A N 1
ATOM 696 C CA . THR A 1 86 ? 0.288 -19.457 5.291 1.00 92.81 86 THR A CA 1
ATOM 697 C C . THR A 1 86 ? -0.482 -18.443 4.456 1.00 92.81 86 THR A C 1
ATOM 699 O O . THR A 1 86 ? -1.369 -18.840 3.710 1.00 92.81 86 THR A O 1
ATOM 702 N N . ASP A 1 87 ? -0.149 -17.162 4.585 1.00 91.44 87 ASP A N 1
ATOM 703 C CA . ASP A 1 87 ? -0.828 -16.033 3.953 1.00 91.44 87 ASP A CA 1
ATOM 704 C C . ASP A 1 87 ? -2.324 -15.945 4.302 1.00 91.44 87 ASP A C 1
ATOM 706 O O . ASP A 1 87 ? -3.202 -15.759 3.463 1.00 91.44 87 ASP A O 1
ATOM 710 N N . THR A 1 88 ? -2.629 -16.136 5.590 1.00 91.69 88 THR A N 1
ATOM 711 C CA . THR A 1 88 ? -4.005 -16.173 6.109 1.00 91.69 88 THR A CA 1
ATOM 712 C C . THR A 1 88 ? -4.191 -15.282 7.327 1.00 91.69 88 THR A C 1
ATOM 714 O O . THR A 1 88 ? -3.259 -15.060 8.096 1.00 91.69 88 THR A O 1
ATOM 717 N N . VAL A 1 89 ? -5.432 -14.853 7.555 1.00 91.75 89 VAL A N 1
ATOM 718 C CA . VAL A 1 89 ? -5.828 -14.007 8.688 1.00 91.75 89 VAL A CA 1
ATOM 719 C C . VAL A 1 89 ? -6.496 -14.841 9.784 1.00 91.75 89 VAL A C 1
ATOM 721 O O . VAL A 1 89 ? -7.381 -15.644 9.478 1.00 91.75 89 VAL A O 1
ATOM 724 N N . SER A 1 90 ? -6.128 -14.611 11.049 1.00 86.75 90 SER A N 1
ATOM 725 C CA . SER A 1 90 ? -6.741 -15.227 12.241 1.00 86.75 90 SER A CA 1
ATOM 726 C C . SER A 1 90 ? -7.228 -14.214 13.261 1.00 86.75 90 SER A C 1
ATOM 728 O O . SER A 1 90 ? -6.558 -13.186 13.480 1.00 86.75 90 SER A O 1
#

Foldseek 3Di:
DVVVPPVCVCVPDPVNDDDDDDDDDDDDDDDDDDPVVVQVVQVVVCVVVVHDGPQDPVNVVVVVVVVVQVVVCVVVVHHWDADPVVRDID

pLDDT: mean 84.59, std 14.25, range [53.97, 97.88]